Protein AF-A0A536L5V3-F1 (afdb_monomer_lite)

Structure (mmCIF, N/CA/C/O backbone):
data_AF-A0A536L5V3-F1
#
_entry.id   AF-A0A536L5V3-F1
#
loop_
_atom_site.group_PDB
_atom_site.id
_atom_site.type_symbol
_atom_site.label_atom_id
_atom_site.label_alt_id
_atom_site.label_comp_id
_atom_site.label_asym_id
_atom_site.label_entity_id
_atom_site.label_seq_id
_atom_site.pdbx_PDB_ins_code
_atom_site.Cartn_x
_atom_site.Cartn_y
_atom_site.Cartn_z
_atom_site.occupancy
_atom_site.B_iso_or_equiv
_atom_site.auth_seq_id
_atom_site.auth_comp_id
_atom_site.auth_asym_id
_atom_site.auth_atom_id
_atom_site.pdbx_PDB_model_num
ATOM 1 N N . MET A 1 1 ? 20.394 11.923 -59.459 1.00 55.09 1 MET A N 1
ATOM 2 C CA . MET A 1 1 ? 19.014 12.375 -59.154 1.00 55.09 1 MET A CA 1
ATOM 3 C C . MET A 1 1 ? 18.109 11.234 -58.684 1.00 55.09 1 MET A C 1
ATOM 5 O O . MET A 1 1 ? 17.605 11.327 -57.577 1.00 55.09 1 MET A O 1
ATOM 9 N N . LYS A 1 2 ? 17.969 10.120 -59.426 1.00 57.56 2 LYS A N 1
ATOM 10 C CA . LYS A 1 2 ? 17.088 8.989 -59.042 1.00 57.56 2 LYS A CA 1
ATOM 11 C C . LYS A 1 2 ? 17.339 8.407 -57.636 1.00 57.56 2 LYS A C 1
ATOM 13 O O . LYS A 1 2 ? 16.393 8.131 -56.916 1.00 57.56 2 LYS A O 1
ATOM 18 N N . ARG A 1 3 ? 18.604 8.278 -57.216 1.00 59.88 3 ARG A N 1
ATOM 19 C CA . ARG A 1 3 ? 18.970 7.722 -55.895 1.00 59.88 3 ARG A CA 1
ATOM 20 C C . ARG A 1 3 ? 18.625 8.643 -54.716 1.00 59.88 3 ARG A C 1
ATOM 22 O O . ARG A 1 3 ? 18.308 8.154 -53.642 1.00 59.88 3 ARG A O 1
ATOM 29 N N . VAL A 1 4 ? 18.647 9.958 -54.937 1.00 68.31 4 VAL A N 1
ATOM 30 C CA . VAL A 1 4 ? 18.345 10.962 -53.900 1.00 68.31 4 VAL A CA 1
ATOM 31 C C . VAL A 1 4 ? 16.843 11.006 -53.620 1.00 68.31 4 VAL A C 1
ATOM 33 O O . VAL A 1 4 ? 16.438 11.081 -52.469 1.00 68.31 4 VAL A O 1
ATOM 36 N N . VAL A 1 5 ? 16.017 10.862 -54.662 1.00 72.31 5 VAL A N 1
ATOM 37 C CA . VAL A 1 5 ? 14.552 10.807 -54.531 1.00 72.31 5 VAL A CA 1
ATOM 38 C C . VAL A 1 5 ? 14.106 9.554 -53.772 1.00 72.31 5 VAL A C 1
ATOM 40 O O . VAL A 1 5 ? 13.248 9.640 -52.902 1.00 72.31 5 VAL A O 1
ATOM 43 N N . VAL A 1 6 ? 14.731 8.404 -54.042 1.00 74.69 6 VAL A N 1
ATOM 44 C CA . VAL A 1 6 ? 14.435 7.150 -53.327 1.00 74.69 6 VAL A CA 1
ATOM 45 C C . VAL A 1 6 ? 14.851 7.236 -51.856 1.00 74.69 6 VAL A C 1
ATOM 47 O O . VAL A 1 6 ? 14.083 6.837 -50.986 1.00 74.69 6 VAL A O 1
ATOM 50 N N . ALA A 1 7 ? 16.023 7.808 -51.563 1.00 73.12 7 ALA A N 1
ATOM 51 C CA . ALA A 1 7 ? 16.478 8.008 -50.187 1.00 73.12 7 ALA A CA 1
ATOM 52 C C . ALA A 1 7 ? 15.569 8.975 -49.408 1.00 73.12 7 ALA A C 1
ATOM 54 O O . ALA A 1 7 ? 15.240 8.710 -48.255 1.00 73.12 7 ALA A O 1
ATOM 55 N N . ALA A 1 8 ? 15.110 10.054 -50.048 1.00 73.12 8 ALA A N 1
ATOM 56 C CA . ALA A 1 8 ? 14.180 11.003 -49.441 1.00 73.12 8 ALA A CA 1
ATOM 57 C C . ALA A 1 8 ? 12.802 10.375 -49.174 1.00 73.12 8 ALA A C 1
ATOM 59 O O . ALA A 1 8 ? 12.232 10.594 -48.109 1.00 73.12 8 ALA A O 1
ATOM 60 N N . ALA A 1 9 ? 12.290 9.552 -50.094 1.00 77.19 9 ALA A N 1
ATOM 61 C CA . ALA A 1 9 ? 11.024 8.843 -49.914 1.00 77.19 9 ALA A CA 1
ATOM 62 C C . ALA A 1 9 ? 11.096 7.789 -48.794 1.00 77.19 9 ALA A C 1
ATOM 64 O O . ALA A 1 9 ? 10.161 7.667 -48.009 1.00 77.19 9 ALA A O 1
ATOM 65 N N . LEU A 1 10 ? 12.219 7.073 -48.676 1.00 75.75 10 LEU A N 1
ATOM 66 C CA . LEU A 1 10 ? 12.467 6.134 -47.578 1.00 75.75 10 LEU A CA 1
ATOM 67 C C . LEU A 1 10 ? 12.593 6.848 -46.231 1.00 75.75 10 LEU A C 1
ATOM 69 O O . LEU A 1 10 ? 11.977 6.417 -45.264 1.00 75.75 10 LEU A O 1
ATOM 73 N N . ALA A 1 11 ? 13.335 7.956 -46.164 1.00 75.12 11 ALA A N 1
ATOM 74 C CA . ALA A 1 11 ? 13.465 8.742 -44.939 1.00 75.12 11 ALA A CA 1
ATOM 75 C C . ALA A 1 11 ? 12.121 9.349 -44.506 1.00 75.12 11 ALA A C 1
ATOM 77 O O . ALA A 1 11 ? 11.775 9.289 -43.329 1.00 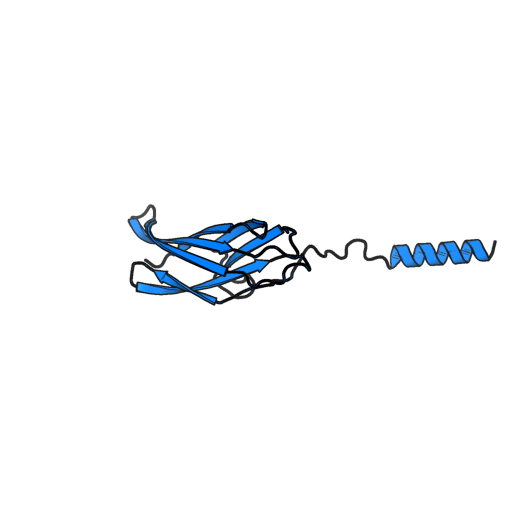75.12 11 ALA A O 1
ATOM 78 N N . ALA A 1 12 ? 11.331 9.864 -45.452 1.00 71.69 12 ALA A N 1
ATOM 79 C CA . ALA A 1 12 ? 9.985 10.362 -45.182 1.00 71.69 12 ALA A CA 1
ATOM 80 C C . ALA A 1 12 ? 9.037 9.237 -44.738 1.00 71.69 12 ALA A C 1
ATOM 82 O O . ALA A 1 12 ? 8.279 9.423 -43.793 1.00 71.69 12 ALA A O 1
ATOM 83 N N . GLY A 1 13 ? 9.115 8.059 -45.364 1.00 71.56 13 GLY A N 1
ATOM 84 C CA . GLY A 1 13 ? 8.345 6.881 -44.963 1.00 71.56 13 GLY A CA 1
ATOM 85 C C . GLY A 1 13 ? 8.708 6.392 -43.561 1.00 71.56 13 GLY A C 1
ATOM 86 O O . GLY A 1 13 ? 7.819 6.082 -42.778 1.00 71.56 13 GLY A O 1
ATOM 87 N N . ILE A 1 14 ? 9.996 6.394 -43.208 1.00 70.38 14 ILE A N 1
ATOM 88 C CA . ILE A 1 14 ? 10.458 6.057 -41.857 1.00 70.38 14 ILE A CA 1
ATOM 89 C C . ILE A 1 14 ? 9.954 7.093 -40.857 1.00 70.38 14 ILE A C 1
ATOM 91 O O . ILE A 1 14 ? 9.432 6.697 -39.826 1.00 70.38 14 ILE A O 1
ATOM 95 N N . LEU A 1 15 ? 10.037 8.391 -41.153 1.00 64.62 15 LEU A N 1
ATOM 96 C CA . LEU A 1 15 ? 9.559 9.452 -40.257 1.00 64.62 15 LEU A CA 1
ATOM 97 C C . LEU A 1 15 ? 8.031 9.442 -40.075 1.00 64.62 15 LEU A C 1
ATOM 99 O O . LEU A 1 15 ? 7.560 9.700 -38.975 1.00 64.62 15 LEU A O 1
ATOM 103 N N . LEU A 1 16 ? 7.264 9.108 -41.119 1.00 63.44 16 LEU A N 1
ATOM 104 C CA . LEU A 1 16 ? 5.798 8.993 -41.068 1.00 63.44 16 LEU A CA 1
ATOM 105 C C . LEU A 1 16 ? 5.320 7.702 -40.384 1.00 63.44 16 LEU A C 1
ATOM 107 O O . LEU A 1 16 ? 4.268 7.704 -39.753 1.00 63.44 16 LEU A O 1
ATOM 111 N N . CYS A 1 17 ? 6.084 6.611 -40.496 1.00 59.75 17 CYS A N 1
ATOM 112 C CA . CYS A 1 17 ? 5.815 5.346 -39.804 1.00 59.75 17 CYS A CA 1
ATOM 113 C C . CYS A 1 17 ? 6.516 5.243 -38.442 1.00 59.75 17 CYS A C 1
ATOM 115 O O . CYS A 1 17 ? 6.350 4.239 -37.752 1.00 59.75 17 CYS A O 1
ATOM 117 N N . SER A 1 18 ? 7.309 6.245 -38.052 1.00 50.75 18 SER A N 1
ATOM 118 C CA . SER A 1 18 ? 7.898 6.322 -36.720 1.00 50.75 18 SER A CA 1
ATOM 119 C C . SER A 1 18 ? 6.767 6.633 -35.749 1.00 50.75 18 SER A C 1
ATOM 121 O O . SER A 1 18 ? 6.192 7.718 -35.845 1.00 50.75 18 SER A O 1
ATOM 123 N N . PRO A 1 19 ? 6.428 5.748 -34.801 1.00 53.34 19 PRO A N 1
ATOM 124 C CA . PRO A 1 19 ? 5.547 6.137 -33.717 1.00 53.34 19 PRO A CA 1
ATOM 125 C C . PRO A 1 19 ? 6.284 7.210 -32.904 1.00 53.34 19 PRO A C 1
ATOM 127 O O . PRO A 1 19 ? 7.117 6.895 -32.059 1.00 53.34 19 PRO A O 1
ATOM 130 N N . THR A 1 20 ? 6.007 8.493 -33.157 1.00 52.81 20 THR A N 1
ATOM 131 C CA . THR A 1 20 ? 6.602 9.636 -32.432 1.00 52.81 20 THR A CA 1
ATOM 132 C C . THR A 1 20 ? 6.177 9.712 -30.966 1.00 52.81 20 THR A C 1
ATOM 134 O O . THR A 1 20 ? 6.549 10.632 -30.247 1.00 52.81 20 THR A O 1
ATOM 137 N N . SER A 1 21 ? 5.437 8.719 -30.496 1.00 51.22 21 SER A N 1
ATOM 138 C CA . SER A 1 21 ? 5.201 8.444 -29.093 1.00 51.22 21 SER A CA 1
ATOM 139 C C . SER A 1 21 ? 4.627 7.036 -28.984 1.00 51.22 21 SER A C 1
ATOM 141 O O . SER A 1 21 ? 3.442 6.839 -28.725 1.00 51.22 21 SER A O 1
ATOM 143 N N . ALA A 1 22 ? 5.476 6.017 -29.144 1.00 46.12 22 ALA A N 1
ATOM 144 C CA . ALA A 1 22 ? 5.249 4.816 -28.352 1.00 46.12 22 ALA A CA 1
ATOM 145 C C . ALA A 1 22 ? 5.363 5.272 -26.894 1.00 46.12 22 ALA A C 1
ATOM 147 O O . ALA A 1 22 ? 6.459 5.416 -26.354 1.00 46.12 22 ALA A O 1
ATOM 148 N N . GLY A 1 23 ? 4.228 5.641 -26.305 1.00 41.75 23 GLY A N 1
ATOM 149 C CA . GLY A 1 23 ? 4.127 6.001 -24.909 1.00 41.75 23 GLY A CA 1
ATOM 150 C C . GLY A 1 23 ? 4.360 4.757 -24.069 1.00 41.75 23 GLY A C 1
ATOM 151 O O . GLY A 1 23 ? 3.428 4.241 -23.476 1.00 41.75 23 GLY A O 1
ATOM 152 N N . ALA A 1 24 ? 5.603 4.284 -24.004 1.00 42.72 24 ALA A N 1
ATOM 153 C CA . ALA A 1 24 ? 6.059 3.259 -23.071 1.00 42.72 24 ALA A CA 1
ATOM 154 C C . ALA A 1 24 ? 6.138 3.815 -21.633 1.00 42.72 24 ALA A C 1
ATOM 156 O O . ALA A 1 24 ? 7.042 3.483 -20.873 1.00 42.72 24 ALA A O 1
ATOM 157 N N . TRP A 1 25 ? 5.228 4.725 -21.280 1.00 40.47 25 TRP A N 1
ATOM 158 C CA . TRP A 1 25 ? 5.086 5.309 -19.947 1.00 40.47 25 TRP A CA 1
ATOM 159 C C . TRP A 1 25 ? 3.781 4.874 -19.253 1.00 40.47 25 TRP A C 1
ATOM 161 O O . TRP A 1 25 ? 3.498 5.305 -18.145 1.00 40.47 25 TRP A O 1
ATOM 171 N N . ALA A 1 26 ? 3.043 3.958 -19.880 1.00 41.19 26 ALA A N 1
ATOM 172 C CA . ALA A 1 26 ? 1.951 3.148 -19.346 1.00 41.19 26 ALA A CA 1
ATOM 173 C C . ALA A 1 26 ? 2.207 1.732 -19.916 1.00 41.19 26 ALA A C 1
ATOM 175 O O . ALA A 1 26 ? 2.588 1.623 -21.077 1.00 41.19 26 ALA A O 1
ATOM 176 N N . THR A 1 27 ? 2.119 0.584 -19.251 1.00 51.41 27 THR A N 1
ATOM 177 C CA . THR A 1 27 ? 1.311 0.152 -18.108 1.00 51.41 27 THR A CA 1
ATOM 178 C C . THR A 1 27 ? 1.651 -1.337 -17.958 1.00 51.41 27 THR A C 1
ATOM 180 O O . THR A 1 27 ? 1.005 -2.174 -18.584 1.00 51.41 27 THR A O 1
ATOM 183 N N . TYR A 1 28 ? 2.703 -1.693 -17.224 1.00 60.47 28 TYR A N 1
ATOM 184 C CA . TYR A 1 28 ? 2.820 -3.058 -16.715 1.00 60.47 28 TYR A CA 1
ATOM 185 C C . TYR A 1 28 ? 2.621 -2.958 -15.214 1.00 60.47 28 TYR A C 1
ATOM 187 O O . TYR A 1 28 ? 3.402 -2.328 -14.500 1.00 60.47 28 TYR A O 1
ATOM 195 N N . CYS A 1 29 ? 1.475 -3.469 -14.773 1.00 62.69 29 CYS A N 1
ATOM 196 C CA . CYS A 1 29 ? 1.319 -3.842 -13.387 1.00 62.69 29 CYS A CA 1
ATOM 197 C C . CYS A 1 29 ? 2.111 -5.136 -13.250 1.00 62.69 29 CYS A C 1
ATOM 199 O O . CYS A 1 29 ? 1.672 -6.184 -13.729 1.00 62.69 29 CYS A O 1
ATOM 201 N N . ASP A 1 30 ? 3.322 -5.030 -12.718 1.00 69.25 30 ASP A N 1
ATOM 202 C CA . ASP A 1 30 ? 4.203 -6.187 -12.563 1.00 69.25 30 ASP A CA 1
ATOM 203 C C . ASP A 1 30 ? 3.724 -7.082 -11.413 1.00 69.25 30 ASP A C 1
ATOM 205 O O . ASP A 1 30 ? 4.060 -8.265 -11.347 1.00 69.25 30 ASP A O 1
ATOM 209 N N . TRP A 1 31 ? 2.930 -6.515 -10.501 1.00 80.69 31 TRP A N 1
ATOM 210 C CA . TRP A 1 31 ? 2.513 -7.151 -9.265 1.00 80.69 31 TRP A CA 1
ATOM 211 C C . TRP A 1 31 ? 1.202 -6.546 -8.770 1.00 80.69 31 TRP A C 1
ATOM 213 O O . TRP A 1 31 ? 1.107 -5.324 -8.689 1.00 80.69 31 TRP A O 1
ATOM 223 N N . ASP A 1 32 ? 0.218 -7.395 -8.464 1.00 87.88 32 ASP A N 1
ATOM 224 C CA . ASP A 1 32 ? -1.092 -6.976 -7.945 1.00 87.88 32 ASP A CA 1
ATOM 225 C C . ASP A 1 32 ? -1.751 -8.022 -7.020 1.00 87.88 32 ASP A C 1
ATOM 227 O O . ASP A 1 32 ? -2.829 -8.549 -7.329 1.00 87.88 32 ASP A O 1
ATOM 231 N N . PRO A 1 33 ? -1.099 -8.455 -5.926 1.00 90.75 33 PRO A N 1
ATOM 232 C CA . PRO A 1 33 ? -1.697 -9.415 -5.014 1.00 90.75 33 PRO A CA 1
ATOM 233 C C . PRO A 1 33 ? -2.877 -8.824 -4.240 1.00 90.75 33 PRO A C 1
ATOM 235 O O . PRO A 1 33 ? -2.934 -7.643 -3.893 1.00 90.75 33 PRO A O 1
ATOM 238 N N . LEU A 1 34 ? -3.793 -9.722 -3.880 1.00 93.88 34 LEU A N 1
ATOM 239 C CA . LEU A 1 34 ? -4.803 -9.467 -2.866 1.00 93.88 34 LEU A CA 1
ATOM 240 C C . LEU A 1 34 ? -4.153 -9.497 -1.477 1.00 93.88 34 LEU A C 1
ATOM 242 O O . LEU A 1 34 ? -3.653 -10.536 -1.043 1.00 93.88 34 LEU A O 1
ATOM 246 N N . VAL A 1 35 ? -4.251 -8.392 -0.749 1.00 95.38 35 VAL A N 1
ATOM 247 C CA . VAL A 1 35 ? -3.812 -8.249 0.638 1.00 95.38 35 VAL A CA 1
ATOM 248 C C . VAL A 1 35 ? -5.036 -8.201 1.549 1.00 95.38 35 VAL A C 1
ATOM 250 O O . VAL A 1 35 ? -5.969 -7.426 1.343 1.00 95.38 35 VAL A O 1
ATOM 253 N N . LEU A 1 36 ? -5.041 -9.038 2.586 1.00 96.94 36 LEU A N 1
ATOM 254 C CA . LEU A 1 36 ? -6.111 -9.075 3.582 1.00 96.94 36 LEU A CA 1
ATOM 255 C C . LEU A 1 36 ? -5.695 -8.273 4.816 1.00 96.94 36 LEU A C 1
ATOM 257 O O . LEU A 1 36 ? -4.872 -8.723 5.620 1.00 96.94 36 LEU A O 1
ATOM 261 N N . ILE A 1 37 ? -6.275 -7.085 4.975 1.00 97.25 37 ILE A N 1
ATOM 262 C CA . ILE A 1 37 ? -6.041 -6.237 6.144 1.00 97.25 37 ILE A CA 1
ATOM 263 C C . ILE A 1 37 ? -6.956 -6.690 7.272 1.00 97.25 37 ILE A C 1
ATOM 265 O O . ILE A 1 37 ? -8.178 -6.656 7.139 1.00 97.25 37 ILE A O 1
ATOM 269 N N . VAL A 1 38 ? -6.364 -7.079 8.398 1.00 97.75 38 VAL A N 1
ATOM 270 C CA . VAL A 1 38 ? -7.096 -7.334 9.639 1.00 97.75 38 VAL A CA 1
ATOM 271 C C . VAL A 1 38 ? -7.145 -6.039 10.441 1.00 97.75 38 VAL A C 1
ATOM 273 O O . VAL A 1 38 ? -6.112 -5.516 10.863 1.00 97.75 38 VAL A O 1
ATOM 276 N N . THR A 1 39 ? -8.345 -5.501 10.635 1.00 97.12 39 THR A N 1
ATOM 277 C CA . THR A 1 39 ? -8.550 -4.282 11.419 1.00 97.12 39 THR A CA 1
ATOM 278 C C . THR A 1 39 ? -8.417 -4.562 12.921 1.00 97.12 39 THR A C 1
ATOM 280 O O . THR A 1 39 ? -8.599 -5.700 13.363 1.00 97.12 39 THR A O 1
ATOM 283 N N . PRO A 1 40 ? -8.168 -3.538 13.757 1.00 96.31 40 PRO A N 1
ATOM 284 C CA . PRO A 1 40 ? -8.186 -3.683 15.214 1.00 96.31 40 PRO A CA 1
ATOM 285 C C . PRO A 1 40 ? -9.525 -4.187 15.774 1.00 96.31 40 PRO A C 1
ATOM 287 O O . PRO A 1 40 ? -9.551 -4.795 16.842 1.00 96.31 40 PRO A O 1
ATOM 290 N N . GLY A 1 41 ? -10.639 -3.940 15.077 1.00 93.31 41 GLY A N 1
ATOM 291 C CA . GLY A 1 41 ? -11.954 -4.499 15.389 1.00 93.31 41 GLY A CA 1
ATOM 292 C C . GLY A 1 41 ? -12.144 -5.965 14.987 1.00 93.31 41 GLY A C 1
ATOM 293 O O . GLY A 1 41 ? -13.182 -6.536 15.307 1.00 93.31 41 GLY A O 1
ATOM 294 N N . GLY A 1 42 ? -11.169 -6.586 14.314 1.00 95.44 42 GLY A N 1
ATOM 295 C CA . GLY A 1 42 ? -11.225 -7.979 13.864 1.00 95.44 42 GLY A CA 1
ATOM 296 C C . GLY A 1 42 ? -11.924 -8.184 12.516 1.00 95.44 42 GLY A C 1
ATOM 297 O O . GLY A 1 42 ? -12.198 -9.324 12.144 1.00 95.44 42 GLY A O 1
ATOM 298 N N . HIS A 1 43 ? -12.212 -7.113 11.773 1.00 96.31 43 HIS A N 1
ATOM 299 C CA . HIS A 1 43 ? -12.749 -7.216 10.419 1.00 96.31 43 HIS A CA 1
ATOM 300 C C . HIS A 1 43 ? -11.629 -7.507 9.420 1.00 96.31 43 HIS A C 1
ATOM 302 O O . HIS A 1 43 ? -10.503 -7.040 9.579 1.00 96.31 43 HIS A O 1
ATOM 308 N N . VAL A 1 44 ? -11.951 -8.251 8.362 1.00 96.81 44 VAL A N 1
ATOM 309 C CA . VAL A 1 44 ? -11.035 -8.494 7.244 1.00 96.81 44 VAL A CA 1
ATOM 310 C C . VAL A 1 44 ? -11.462 -7.622 6.071 1.00 96.81 44 VAL A C 1
ATOM 312 O O . VAL A 1 44 ? -12.581 -7.760 5.577 1.00 96.81 44 VAL A O 1
ATOM 315 N N . VAL A 1 45 ? -10.575 -6.732 5.631 1.00 96.94 45 VAL A N 1
ATOM 316 C CA . VAL A 1 45 ? -10.794 -5.846 4.485 1.00 96.94 45 VAL A CA 1
ATOM 317 C C . VAL A 1 45 ? -9.827 -6.236 3.363 1.00 96.94 45 VAL A C 1
ATOM 319 O O . VAL A 1 45 ? -8.615 -6.108 3.546 1.00 96.94 45 VAL A O 1
ATOM 322 N N . PRO A 1 46 ? -10.327 -6.732 2.217 1.00 96.56 46 PRO A N 1
ATOM 323 C CA . PRO A 1 46 ? -9.490 -7.015 1.059 1.00 96.56 46 PRO A CA 1
ATOM 324 C C . PRO A 1 46 ? -9.071 -5.719 0.360 1.00 96.56 46 PRO A C 1
ATOM 326 O O . PRO A 1 46 ? -9.910 -4.861 0.083 1.00 96.56 46 PRO A O 1
ATOM 329 N N . VAL A 1 47 ? -7.787 -5.607 0.034 1.00 96.38 47 VAL A N 1
ATOM 330 C CA . VAL A 1 47 ? -7.232 -4.553 -0.823 1.00 96.38 47 VAL A CA 1
ATOM 331 C C . VAL A 1 47 ? -6.267 -5.165 -1.832 1.00 96.38 47 VAL A C 1
ATOM 333 O O . VAL A 1 47 ? -5.764 -6.263 -1.620 1.00 96.38 47 VAL A O 1
ATOM 336 N N . TYR A 1 48 ? -6.001 -4.458 -2.917 1.00 95.44 48 TYR A N 1
ATOM 337 C CA . TYR A 1 48 ? -4.995 -4.818 -3.906 1.00 95.44 48 TYR A CA 1
ATOM 338 C C . TYR A 1 48 ? -3.803 -3.885 -3.769 1.00 95.44 48 TYR A C 1
ATOM 340 O O . TYR A 1 48 ? -3.986 -2.669 -3.686 1.00 95.44 48 TYR A O 1
ATOM 348 N N . ASP A 1 49 ? -2.614 -4.470 -3.708 1.00 93.38 49 ASP A N 1
ATOM 349 C CA . ASP A 1 49 ? -1.342 -3.758 -3.739 1.00 93.38 49 ASP A CA 1
ATOM 350 C C . ASP A 1 49 ? -0.763 -3.858 -5.149 1.00 93.38 49 ASP A C 1
ATOM 352 O O . ASP A 1 49 ? -0.292 -4.916 -5.546 1.00 93.38 49 ASP A O 1
ATOM 356 N N . SER A 1 50 ? -0.800 -2.761 -5.896 1.00 92.19 50 SER A N 1
ATOM 357 C CA . SER A 1 50 ? -0.319 -2.701 -7.267 1.00 92.19 50 SER A CA 1
ATOM 358 C C . SER A 1 50 ? 1.042 -2.008 -7.347 1.00 92.19 50 SER A C 1
ATOM 360 O O . SER A 1 50 ? 1.148 -0.819 -7.037 1.00 92.19 50 SER A O 1
ATOM 362 N N . VAL A 1 51 ? 2.054 -2.691 -7.887 1.00 92.56 51 VAL A N 1
ATOM 363 C CA . VAL A 1 51 ? 3.357 -2.093 -8.234 1.00 92.56 51 VAL A CA 1
ATOM 364 C C . VAL A 1 51 ? 3.468 -1.940 -9.745 1.00 92.56 51 VAL A C 1
ATOM 366 O O . VAL A 1 51 ? 3.386 -2.906 -10.509 1.00 92.56 51 VAL A O 1
ATOM 369 N N . TRP A 1 52 ? 3.697 -0.706 -10.181 1.00 91.75 52 TRP A N 1
ATOM 370 C CA . TRP A 1 52 ? 3.826 -0.340 -11.584 1.00 91.75 52 TRP A CA 1
ATOM 371 C C . TRP A 1 52 ? 5.252 0.108 -11.884 1.00 91.75 52 TRP A C 1
ATOM 373 O O . TRP A 1 52 ? 5.791 1.022 -11.254 1.00 91.75 52 TRP A O 1
ATOM 383 N N . THR A 1 53 ? 5.875 -0.493 -12.893 1.00 88.81 53 THR A N 1
ATOM 384 C CA . THR A 1 53 ? 7.163 -0.022 -13.403 1.00 88.81 53 THR A CA 1
ATOM 385 C C . THR A 1 53 ? 7.309 -0.320 -14.890 1.00 88.81 53 THR A C 1
ATOM 387 O O . THR A 1 53 ? 6.699 -1.229 -15.438 1.00 88.81 53 THR A O 1
ATOM 390 N N . ALA A 1 54 ? 8.117 0.491 -15.569 1.00 85.38 54 ALA A N 1
ATOM 391 C CA . ALA A 1 54 ? 8.515 0.255 -16.956 1.00 85.38 54 ALA A CA 1
ATOM 392 C C . ALA A 1 54 ? 9.901 -0.409 -17.048 1.00 85.38 54 ALA A C 1
ATOM 394 O O . ALA A 1 54 ? 10.462 -0.528 -18.138 1.00 85.38 54 ALA A O 1
ATOM 395 N N . SER A 1 55 ? 10.511 -0.769 -15.910 1.00 85.25 55 SER A N 1
ATOM 396 C CA . SER A 1 55 ? 11.871 -1.294 -15.894 1.00 85.25 55 SER A CA 1
ATOM 397 C C . SER A 1 55 ? 11.908 -2.780 -16.252 1.00 85.25 55 SER A C 1
ATOM 399 O O . SER A 1 55 ? 11.390 -3.593 -15.492 1.00 85.25 55 SER A O 1
ATOM 401 N N . PRO A 1 56 ? 12.640 -3.186 -17.305 1.00 81.94 56 PRO A N 1
ATO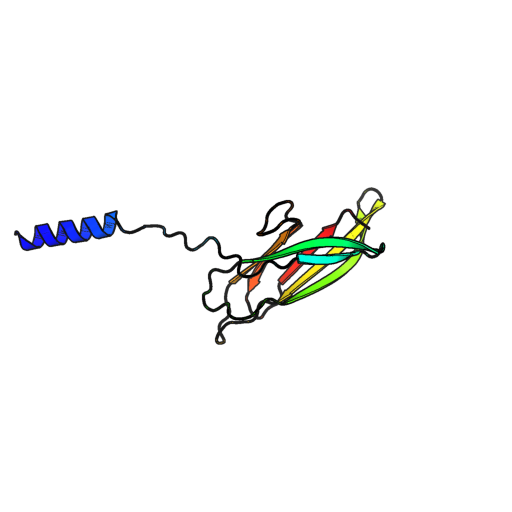M 402 C CA . PRO A 1 56 ? 12.843 -4.605 -17.608 1.00 81.94 56 PRO A CA 1
ATOM 403 C C . PRO A 1 56 ? 13.749 -5.309 -16.580 1.00 81.94 56 PRO A C 1
ATOM 405 O O . PRO A 1 56 ? 14.036 -6.495 -16.712 1.00 81.94 56 PRO A O 1
ATOM 408 N N . LEU A 1 57 ? 14.256 -4.574 -15.584 1.00 82.25 57 LEU A N 1
ATOM 409 C CA . LEU A 1 57 ? 15.087 -5.094 -14.500 1.00 82.25 57 LEU A CA 1
ATOM 410 C C . LEU A 1 57 ? 14.261 -5.500 -13.266 1.00 82.25 57 LEU A C 1
ATOM 412 O O . LEU A 1 57 ? 14.840 -5.939 -12.271 1.00 82.25 57 LEU A O 1
ATOM 416 N N . SER A 1 58 ? 12.936 -5.355 -13.336 1.00 81.94 58 SER A N 1
ATOM 417 C CA . SER A 1 58 ? 11.958 -5.826 -12.353 1.00 81.94 58 SER A CA 1
ATOM 418 C C . SER A 1 58 ? 11.855 -7.357 -12.399 1.00 81.94 58 SER A C 1
ATOM 420 O O . SER A 1 58 ? 10.993 -7.935 -13.048 1.00 81.94 58 SER A O 1
ATOM 422 N N . LEU A 1 59 ? 12.839 -8.036 -11.798 1.00 79.00 59 LEU A N 1
ATOM 423 C CA . LEU A 1 59 ? 12.949 -9.506 -11.792 1.00 79.00 59 LEU A CA 1
ATOM 424 C C . LEU A 1 59 ? 12.561 -10.129 -10.443 1.00 79.00 59 LEU A C 1
ATOM 426 O O . LEU A 1 59 ? 12.398 -11.344 -10.344 1.00 79.00 59 LEU A O 1
ATOM 430 N N . GLY A 1 60 ? 12.493 -9.311 -9.393 1.00 81.25 60 GLY A N 1
ATOM 431 C CA . GLY A 1 60 ? 12.119 -9.731 -8.048 1.00 81.25 60 GLY A CA 1
ATOM 432 C C . GLY A 1 60 ? 10.635 -9.503 -7.790 1.00 81.25 60 GLY A C 1
ATOM 433 O O . GLY A 1 60 ? 10.044 -8.592 -8.359 1.00 81.25 60 GLY A O 1
ATOM 434 N N . LEU A 1 61 ? 10.055 -10.303 -6.898 1.00 87.06 61 LEU A N 1
ATOM 435 C CA . LEU A 1 61 ? 8.688 -10.086 -6.430 1.00 87.06 61 LEU A CA 1
ATOM 436 C C . LEU A 1 61 ? 8.686 -8.985 -5.359 1.00 87.06 61 LEU A C 1
ATOM 438 O O . LEU A 1 61 ? 9.487 -9.080 -4.418 1.00 87.06 61 LEU A O 1
ATOM 442 N N . PRO A 1 62 ? 7.835 -7.952 -5.480 1.00 91.06 62 PRO A N 1
ATOM 443 C CA . PRO A 1 62 ? 7.591 -7.024 -4.388 1.00 91.06 62 PRO A CA 1
ATOM 444 C C . PRO A 1 62 ? 7.107 -7.754 -3.132 1.00 91.06 62 PRO A C 1
ATOM 446 O O . PRO A 1 62 ? 6.459 -8.797 -3.209 1.00 91.06 62 PRO A O 1
ATOM 449 N N . LEU A 1 63 ? 7.471 -7.211 -1.974 1.00 92.50 63 LEU A N 1
ATOM 450 C CA . LEU A 1 63 ? 7.102 -7.739 -0.665 1.00 92.50 63 LEU A CA 1
ATOM 451 C C . LEU A 1 63 ? 6.328 -6.689 0.116 1.00 92.50 63 LEU A C 1
ATOM 453 O O . LEU A 1 63 ? 6.855 -5.607 0.398 1.00 92.50 63 LEU A O 1
ATOM 457 N N . GLU A 1 64 ? 5.118 -7.042 0.521 1.00 93.44 64 GLU A N 1
ATOM 458 C CA . GLU A 1 64 ? 4.239 -6.196 1.306 1.00 93.44 64 GLU A CA 1
ATOM 459 C C . GLU A 1 64 ? 4.271 -6.525 2.804 1.00 93.44 64 GLU A C 1
ATOM 461 O O . GLU A 1 64 ? 4.485 -7.650 3.257 1.00 93.44 64 GLU A O 1
ATOM 466 N N . SER A 1 65 ? 4.037 -5.499 3.611 1.00 96.12 65 SER A N 1
ATOM 467 C CA . SER A 1 65 ? 3.754 -5.607 5.039 1.00 96.12 65 SER A CA 1
ATOM 468 C C . SER A 1 65 ? 2.878 -4.434 5.443 1.00 96.12 65 SER A C 1
ATOM 470 O O . SER A 1 65 ? 2.908 -3.391 4.794 1.00 96.12 65 SER A O 1
ATOM 472 N N . TYR A 1 66 ? 2.101 -4.561 6.512 1.00 97.88 66 TYR A N 1
ATOM 473 C CA . TYR A 1 66 ? 1.296 -3.443 6.986 1.00 97.88 66 TYR A CA 1
ATOM 474 C C . TYR A 1 66 ? 1.204 -3.398 8.504 1.00 97.88 66 TYR A C 1
ATOM 476 O O . TYR A 1 66 ? 1.392 -4.396 9.202 1.00 97.88 66 TYR A O 1
ATOM 484 N N . THR A 1 67 ? 0.866 -2.215 9.005 1.00 98.25 67 THR A N 1
ATOM 485 C CA . THR A 1 67 ? 0.352 -2.034 10.362 1.00 98.25 67 THR A CA 1
ATOM 486 C C . THR A 1 67 ? -1.034 -1.416 10.286 1.00 98.25 67 THR A C 1
ATOM 488 O O . THR A 1 67 ? -1.273 -0.534 9.465 1.00 98.25 67 THR A O 1
ATOM 491 N N . ALA A 1 68 ? -1.948 -1.899 11.125 1.00 98.00 68 ALA A N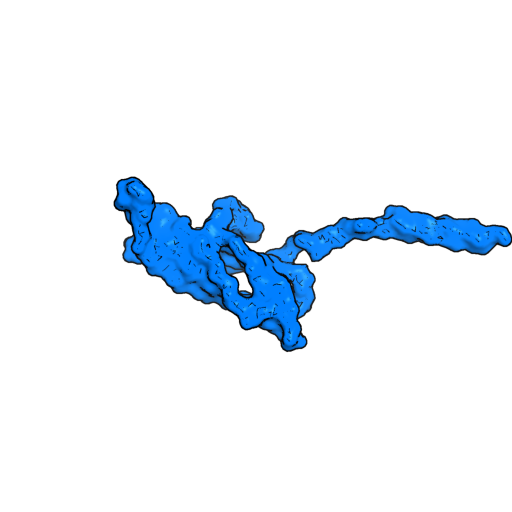 1
ATOM 492 C CA . ALA A 1 68 ? -3.308 -1.392 11.233 1.00 98.00 68 ALA A CA 1
ATOM 493 C C . ALA A 1 68 ? -3.544 -0.921 12.670 1.00 98.00 68 ALA A C 1
ATOM 495 O O . ALA A 1 68 ? -3.310 -1.661 13.626 1.00 98.00 68 ALA A O 1
ATOM 496 N N . THR A 1 69 ? -3.988 0.321 12.833 1.00 97.88 69 THR A N 1
ATOM 497 C CA . THR A 1 69 ? -4.259 0.923 14.143 1.00 97.88 69 THR A CA 1
ATOM 498 C C . THR A 1 69 ? -5.616 1.603 14.141 1.00 97.88 69 THR A C 1
ATOM 500 O O . THR A 1 69 ? -6.101 2.052 13.104 1.00 97.88 69 THR A O 1
ATOM 503 N N . ARG A 1 70 ? -6.262 1.660 15.308 1.00 97.56 70 ARG A N 1
ATOM 504 C CA . ARG A 1 70 ? -7.564 2.314 15.425 1.00 97.56 70 ARG A CA 1
ATOM 505 C C . ARG A 1 70 ? -7.353 3.817 15.498 1.00 97.56 70 ARG A C 1
ATOM 507 O O . ARG A 1 70 ? -6.561 4.292 16.309 1.00 97.56 70 ARG A O 1
ATOM 514 N N . VAL A 1 71 ? -8.114 4.546 14.698 1.00 97.69 71 VAL A N 1
ATOM 515 C CA . VAL A 1 71 ? -8.217 6.006 14.734 1.00 97.69 71 VAL A CA 1
ATOM 516 C C . VAL A 1 71 ? -9.689 6.408 14.776 1.00 97.69 71 VAL A C 1
ATOM 518 O O . VAL A 1 71 ? -10.570 5.551 14.734 1.00 97.69 71 VAL A O 1
ATOM 521 N N . TYR A 1 72 ? -9.962 7.703 14.896 1.00 96.25 72 TYR A N 1
ATOM 522 C CA . TYR A 1 72 ? -11.319 8.241 14.883 1.00 96.25 72 TYR A CA 1
ATOM 523 C C . TYR A 1 72 ? -11.403 9.363 13.858 1.00 96.25 72 TYR A C 1
ATOM 525 O O . TYR A 1 72 ? -10.466 10.153 13.722 1.00 96.25 72 TYR A O 1
ATOM 533 N N . ASP A 1 73 ? -12.514 9.416 13.131 1.00 94.00 73 ASP A N 1
ATOM 534 C CA . ASP A 1 73 ? -12.807 10.533 12.239 1.00 94.00 73 ASP A CA 1
ATOM 535 C C . ASP A 1 73 ? -13.147 11.812 13.045 1.00 94.00 73 ASP A C 1
ATOM 537 O O . ASP A 1 73 ? -13.306 11.758 14.270 1.00 94.00 73 ASP A O 1
ATOM 541 N N . PRO A 1 74 ? -13.281 12.986 12.397 1.00 95.25 74 PRO A N 1
ATOM 542 C CA . PRO A 1 74 ? -13.641 14.224 13.094 1.00 95.25 74 PRO A CA 1
ATOM 543 C C . PRO A 1 74 ? -15.005 14.194 13.805 1.00 95.25 74 PRO A C 1
ATOM 545 O O . PRO A 1 74 ? -15.252 15.033 14.668 1.00 95.25 74 PRO A O 1
ATOM 548 N N . ALA A 1 75 ? -15.891 13.259 13.446 1.00 95.62 75 ALA A N 1
ATOM 549 C CA . ALA A 1 75 ? -17.193 13.056 14.077 1.00 95.62 75 ALA A CA 1
ATOM 550 C C . ALA A 1 75 ? -17.143 12.032 15.232 1.00 95.62 75 ALA A C 1
ATOM 552 O O . ALA A 1 75 ? -18.153 11.812 15.900 1.00 95.62 75 ALA A O 1
ATOM 553 N N . GLY A 1 76 ? -15.978 11.436 15.504 1.00 95.06 76 GLY A N 1
ATOM 554 C CA . GLY A 1 76 ? -15.773 10.452 16.564 1.00 95.06 76 GLY A CA 1
ATOM 555 C C . GLY A 1 76 ? -16.133 9.016 16.175 1.00 95.06 76 GLY A C 1
ATOM 556 O O . GLY A 1 76 ? -16.162 8.150 17.051 1.00 95.06 76 GLY A O 1
ATOM 557 N N . HIS A 1 77 ? -16.390 8.722 14.898 1.00 95.12 77 HIS A N 1
ATOM 558 C CA . HIS A 1 77 ? -16.604 7.346 14.453 1.00 95.12 77 HIS A CA 1
ATOM 559 C C . HIS A 1 77 ? -15.266 6.605 14.351 1.00 95.12 77 HIS A C 1
ATOM 561 O O . HIS A 1 77 ? -14.294 7.162 13.829 1.00 95.12 77 HIS A O 1
ATOM 567 N N . PRO A 1 78 ? -15.186 5.352 14.832 1.00 95.81 78 PRO A N 1
ATOM 568 C CA . PRO A 1 78 ? -13.954 4.586 14.761 1.00 95.81 78 PRO A CA 1
ATOM 569 C C . PRO A 1 78 ? -13.636 4.214 13.304 1.00 95.81 78 PRO A C 1
ATOM 571 O O . PRO A 1 78 ? -14.514 3.821 12.539 1.00 95.81 78 PRO A O 1
ATOM 574 N N . GLN A 1 79 ? -12.361 4.315 12.943 1.00 97.12 79 GLN A N 1
ATOM 575 C CA . GLN A 1 79 ? -11.789 3.953 11.646 1.00 97.12 79 GLN A CA 1
ATOM 576 C C . GLN A 1 79 ? -10.488 3.167 11.856 1.00 97.12 79 GLN A C 1
ATOM 578 O O . GLN A 1 79 ? -9.930 3.138 12.958 1.00 97.12 79 GLN A O 1
ATOM 583 N N . THR A 1 80 ? -9.966 2.569 10.788 1.00 98.19 80 THR A N 1
ATOM 584 C CA . THR A 1 80 ? -8.647 1.923 10.802 1.00 98.19 80 THR A CA 1
ATOM 585 C C . THR A 1 80 ? -7.660 2.736 9.980 1.00 98.19 80 THR A C 1
ATOM 587 O O . THR A 1 80 ? -7.856 2.905 8.782 1.00 98.19 80 THR A O 1
ATOM 590 N N . ALA A 1 81 ? -6.584 3.215 10.598 1.00 98.12 81 ALA A N 1
ATOM 591 C CA . ALA A 1 81 ? -5.430 3.749 9.887 1.00 98.12 81 ALA A CA 1
ATOM 592 C C . ALA A 1 81 ? -4.482 2.610 9.525 1.00 98.12 81 ALA A C 1
ATOM 594 O O . ALA A 1 81 ? -4.131 1.792 10.379 1.00 98.12 81 ALA A O 1
ATOM 595 N N . VAL A 1 82 ? -4.051 2.588 8.270 1.00 98.44 82 VAL A N 1
ATOM 596 C CA . VAL A 1 82 ? -3.138 1.589 7.726 1.00 98.44 82 VAL A CA 1
ATOM 597 C C . VAL A 1 82 ? -1.879 2.291 7.230 1.00 98.44 82 VAL A C 1
ATOM 599 O O . VAL A 1 82 ? -1.964 3.266 6.486 1.00 98.44 82 VAL A O 1
ATOM 602 N N . ASP A 1 83 ? -0.713 1.795 7.642 1.00 98.19 83 ASP A N 1
ATOM 603 C CA . ASP A 1 83 ? 0.577 2.093 7.006 1.00 98.19 83 ASP A CA 1
ATOM 604 C C . ASP A 1 83 ? 1.029 0.811 6.306 1.00 98.19 83 ASP A C 1
ATOM 606 O O . ASP A 1 83 ? 1.461 -0.142 6.965 1.00 98.19 83 ASP A O 1
ATOM 610 N N . MET A 1 84 ? 0.827 0.765 4.989 1.00 97.81 84 MET A N 1
ATOM 611 C CA . MET A 1 84 ? 1.279 -0.323 4.133 1.00 97.81 84 MET A CA 1
ATOM 612 C C . MET A 1 84 ? 2.662 0.011 3.590 1.00 97.81 84 MET A C 1
ATOM 614 O O . MET A 1 84 ? 2.912 1.108 3.098 1.00 97.81 84 MET A O 1
ATOM 618 N N . LYS A 1 85 ? 3.564 -0.956 3.683 1.00 97.50 85 LYS A N 1
ATOM 619 C CA . LYS A 1 85 ? 4.951 -0.852 3.270 1.00 97.50 85 LYS A CA 1
ATOM 620 C C . LYS A 1 85 ? 5.222 -1.878 2.184 1.00 97.50 85 LYS A C 1
ATOM 622 O O . LYS A 1 85 ? 5.139 -3.077 2.449 1.00 97.50 85 LYS A O 1
ATOM 627 N N . ILE A 1 86 ? 5.634 -1.393 1.022 1.00 95.50 86 ILE A N 1
ATOM 628 C CA . ILE A 1 86 ? 5.951 -2.220 -0.139 1.00 95.50 86 ILE A CA 1
ATOM 629 C C . ILE A 1 86 ? 7.437 -2.093 -0.415 1.00 95.50 86 ILE A C 1
ATOM 631 O O . ILE A 1 86 ? 7.986 -0.993 -0.486 1.00 95.50 86 ILE A O 1
ATOM 635 N N . TYR A 1 87 ? 8.124 -3.225 -0.496 1.00 95.56 87 TYR A N 1
ATOM 636 C CA . TYR A 1 87 ? 9.525 -3.293 -0.872 1.00 95.56 87 TYR A CA 1
ATOM 637 C C . TYR A 1 87 ? 9.660 -3.999 -2.213 1.00 95.56 87 TYR A C 1
ATOM 639 O O . TYR A 1 87 ? 9.503 -5.214 -2.299 1.00 95.56 87 TYR A O 1
ATOM 647 N N . THR A 1 88 ? 10.040 -3.242 -3.235 1.00 93.44 88 THR A N 1
ATOM 648 C CA . THR A 1 88 ? 10.348 -3.789 -4.557 1.00 93.44 88 THR A CA 1
ATOM 649 C C . THR A 1 88 ? 11.860 -4.001 -4.675 1.00 93.44 88 THR A C 1
ATOM 651 O O . THR A 1 88 ? 12.604 -3.022 -4.568 1.00 93.44 88 THR A O 1
ATOM 654 N N . PRO A 1 89 ? 12.370 -5.234 -4.865 1.00 92.50 89 PRO A N 1
ATOM 655 C CA . PRO A 1 89 ? 13.808 -5.490 -4.968 1.00 92.50 89 PRO A CA 1
ATOM 656 C C . PRO A 1 89 ? 14.476 -4.730 -6.122 1.00 92.50 89 PRO A C 1
ATOM 658 O O . PRO A 1 89 ? 13.875 -4.506 -7.173 1.00 92.50 89 PRO A O 1
ATOM 661 N N . THR A 1 90 ? 15.749 -4.358 -5.961 1.00 90.56 90 THR A N 1
ATOM 662 C CA . THR A 1 90 ? 16.534 -3.815 -7.084 1.00 90.56 90 THR A CA 1
ATOM 663 C C . THR A 1 90 ? 16.712 -4.858 -8.183 1.00 90.56 90 THR A C 1
ATOM 665 O O . THR A 1 90 ? 16.708 -6.056 -7.906 1.00 90.56 90 THR A O 1
ATOM 668 N N . GLY A 1 91 ? 16.968 -4.401 -9.409 1.00 82.31 91 GLY A N 1
ATOM 669 C CA . GLY A 1 91 ? 17.374 -5.281 -10.505 1.00 82.31 91 GLY A CA 1
ATOM 670 C C . GLY A 1 91 ? 18.814 -5.766 -10.345 1.00 82.31 91 GLY A C 1
ATOM 671 O O . GLY A 1 91 ? 19.326 -5.808 -9.229 1.00 82.31 91 GLY A O 1
ATOM 672 N N . LEU A 1 92 ? 19.495 -6.072 -11.460 1.00 81.19 92 LEU A N 1
ATOM 673 C CA . LEU A 1 92 ? 20.938 -6.383 -11.550 1.00 81.19 92 LEU A CA 1
ATOM 674 C C . LEU A 1 92 ? 21.822 -5.233 -11.001 1.00 81.19 92 LEU A C 1
ATOM 676 O O . LEU A 1 92 ? 22.521 -4.555 -11.746 1.00 81.19 92 LEU A O 1
ATOM 680 N N . LEU A 1 93 ? 21.757 -4.988 -9.690 1.00 75.56 93 LEU A N 1
ATOM 681 C CA . LEU A 1 93 ? 22.375 -3.904 -8.918 1.00 75.56 93 LEU A CA 1
ATOM 682 C C . LEU A 1 93 ? 21.916 -2.474 -9.267 1.00 75.56 93 LEU A C 1
ATOM 684 O O . LEU A 1 93 ? 22.433 -1.511 -8.702 1.00 75.56 93 LEU A O 1
ATOM 688 N N . LEU A 1 94 ? 20.928 -2.312 -10.150 1.00 85.81 94 LEU A N 1
ATOM 689 C CA . LEU A 1 94 ? 20.395 -1.008 -10.549 1.00 85.81 94 LEU A CA 1
ATOM 690 C C . LEU A 1 94 ? 19.035 -0.742 -9.908 1.00 85.81 94 LEU A C 1
ATOM 692 O O . LEU A 1 94 ? 18.149 -1.601 -9.902 1.00 85.81 94 LEU A O 1
ATOM 696 N N . ARG A 1 95 ? 18.874 0.483 -9.398 1.00 91.44 95 ARG A N 1
ATOM 697 C CA . ARG A 1 95 ? 17.579 0.983 -8.940 1.00 91.44 95 ARG A CA 1
ATOM 698 C C . ARG A 1 95 ? 16.767 1.508 -10.117 1.00 91.44 95 ARG A C 1
ATOM 700 O O . ARG A 1 95 ? 17.315 2.134 -11.021 1.00 91.44 95 ARG A O 1
ATOM 707 N N . TYR A 1 96 ? 15.461 1.313 -10.062 1.00 89.75 96 TYR A N 1
ATOM 708 C CA . TYR A 1 96 ? 14.497 1.843 -11.015 1.00 89.75 96 TYR A CA 1
ATOM 709 C C . TYR A 1 96 ? 13.306 2.460 -10.283 1.00 89.75 96 TYR A C 1
ATOM 711 O O . TYR A 1 96 ? 13.093 2.204 -9.097 1.00 89.75 96 TYR A O 1
ATOM 719 N N . LYS A 1 97 ? 12.563 3.318 -10.986 1.00 92.75 97 LYS A N 1
ATOM 720 C CA . LYS A 1 97 ? 11.360 3.945 -10.440 1.00 92.75 97 LYS A CA 1
ATOM 721 C C . LYS A 1 97 ? 10.220 2.941 -10.369 1.00 92.75 97 LYS A C 1
ATOM 723 O O . LYS A 1 97 ? 10.043 2.146 -11.294 1.00 92.75 97 LYS A O 1
ATOM 728 N N . VAL A 1 98 ? 9.453 3.040 -9.297 1.00 92.81 98 VAL A N 1
ATOM 729 C CA . VAL A 1 98 ? 8.207 2.304 -9.093 1.00 92.81 98 VAL A CA 1
ATOM 730 C C . VAL A 1 98 ? 7.104 3.297 -8.760 1.00 92.81 98 VAL A C 1
ATOM 732 O O . VAL A 1 98 ? 7.381 4.363 -8.205 1.00 92.81 98 VAL A O 1
ATOM 735 N N . HIS A 1 99 ? 5.884 2.954 -9.136 1.00 94.25 99 HIS A N 1
ATOM 736 C CA . HIS A 1 99 ? 4.675 3.631 -8.713 1.00 94.25 99 HIS A CA 1
ATOM 737 C C . HIS A 1 99 ? 3.812 2.595 -8.005 1.00 94.25 99 HIS A C 1
ATOM 739 O O . HIS A 1 99 ? 3.374 1.636 -8.637 1.00 94.25 99 HIS A O 1
ATOM 745 N N . ASP A 1 100 ? 3.606 2.778 -6.709 1.00 94.62 100 ASP A N 1
ATOM 746 C CA . ASP A 1 100 ? 2.914 1.813 -5.865 1.00 94.62 100 ASP A CA 1
ATOM 747 C C . ASP A 1 100 ? 1.536 2.366 -5.508 1.00 94.62 100 ASP A C 1
ATOM 749 O O . ASP A 1 100 ? 1.392 3.560 -5.220 1.00 94.62 100 ASP A O 1
ATOM 753 N N . MET A 1 101 ? 0.516 1.511 -5.518 1.00 95.12 101 MET A N 1
ATOM 754 C CA . MET A 1 101 ? -0.866 1.919 -5.300 1.00 95.12 101 MET A CA 1
ATOM 755 C C . MET A 1 101 ? -1.651 0.866 -4.520 1.00 95.12 101 MET A C 1
ATOM 757 O O . MET A 1 101 ? -1.633 -0.305 -4.868 1.00 95.12 101 MET A O 1
ATOM 761 N N . VAL A 1 102 ? -2.409 1.296 -3.507 1.00 96.44 102 VAL A N 1
ATOM 762 C CA . VAL A 1 102 ? -3.376 0.443 -2.802 1.00 96.44 102 VAL A CA 1
ATOM 763 C C . VAL A 1 102 ? -4.779 0.776 -3.267 1.00 96.44 102 VAL A C 1
ATOM 765 O O . VAL A 1 102 ? -5.209 1.931 -3.177 1.00 96.44 102 VAL A O 1
ATOM 768 N N . THR A 1 103 ? -5.524 -0.232 -3.707 1.00 96.06 103 THR A N 1
ATOM 769 C CA . THR A 1 103 ? -6.886 -0.054 -4.219 1.00 96.06 103 THR A CA 1
ATOM 770 C C . THR A 1 103 ? -7.864 -1.099 -3.699 1.00 96.06 103 THR A C 1
ATOM 772 O O . THR A 1 103 ? -7.481 -2.106 -3.110 1.00 96.06 103 THR A O 1
ATOM 775 N N . SER A 1 104 ? -9.161 -0.861 -3.885 1.00 94.88 104 SER A N 1
ATOM 776 C CA . SER A 1 104 ? -10.203 -1.840 -3.556 1.00 94.88 104 SER A CA 1
ATOM 777 C C . SER A 1 104 ? -10.439 -2.876 -4.664 1.00 94.88 104 SER A C 1
ATOM 779 O O . SER A 1 104 ? -11.280 -3.755 -4.489 1.00 94.88 104 SER A O 1
ATOM 781 N N . GLY A 1 105 ? -9.785 -2.749 -5.823 1.00 89.56 105 GLY A N 1
ATOM 782 C CA . GLY A 1 105 ? -10.030 -3.585 -6.995 1.00 89.56 105 GLY A CA 1
ATOM 783 C C . GLY A 1 105 ? -8.771 -3.853 -7.815 1.00 89.56 105 GLY A C 1
ATOM 784 O O . GLY A 1 105 ? -7.856 -3.046 -7.864 1.00 89.56 105 GLY A O 1
ATOM 785 N N . LEU A 1 106 ? -8.755 -4.993 -8.502 1.00 88.00 106 LEU A N 1
ATOM 786 C CA . LEU A 1 106 ? -7.615 -5.470 -9.287 1.00 88.00 106 LEU A CA 1
ATOM 787 C C . LEU A 1 106 ? -7.120 -4.424 -10.311 1.00 88.00 106 LEU A C 1
ATOM 789 O O . LEU 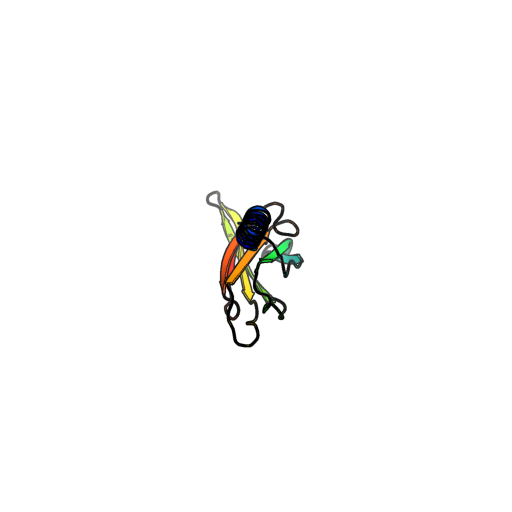A 1 106 ? -7.927 -3.723 -10.930 1.00 88.00 106 LEU A O 1
ATOM 793 N N . LEU A 1 107 ? -5.809 -4.373 -10.530 1.00 85.81 107 LEU A N 1
ATOM 794 C CA . LEU A 1 107 ? -5.075 -3.523 -11.468 1.00 85.81 107 LEU A CA 1
ATOM 795 C C . LEU A 1 107 ? -5.364 -2.036 -11.273 1.00 85.81 107 LEU A C 1
ATOM 797 O O . LEU A 1 107 ? -5.501 -1.280 -12.237 1.00 85.81 107 LEU A O 1
ATOM 801 N N . GLY A 1 108 ? -5.482 -1.613 -10.018 1.00 83.94 108 GLY A N 1
ATOM 802 C CA . GLY A 1 108 ? -5.733 -0.220 -9.693 1.00 83.94 108 GLY A CA 1
ATOM 803 C C . GLY A 1 108 ? -7.163 0.255 -9.930 1.00 83.94 108 GLY A C 1
ATOM 804 O O . GLY A 1 108 ? -7.401 1.455 -10.074 1.00 83.94 108 GLY A O 1
ATOM 805 N N . SER A 1 109 ? -8.117 -0.670 -10.015 1.00 86.19 109 SER A N 1
ATOM 806 C CA . SER A 1 109 ? -9.528 -0.343 -10.201 1.00 86.19 109 SER A CA 1
ATOM 807 C C . SER A 1 109 ? -10.244 -0.085 -8.870 1.00 86.19 109 SER A C 1
ATOM 809 O O . SER A 1 109 ? -9.742 -0.356 -7.781 1.00 86.19 109 SER A O 1
ATOM 811 N N . GLY A 1 110 ? -11.464 0.450 -8.946 1.00 91.94 110 GLY A N 1
ATOM 812 C CA . GLY A 1 110 ? -12.252 0.779 -7.760 1.00 91.94 110 GLY A CA 1
ATOM 813 C C . GLY A 1 110 ? -11.739 2.029 -7.044 1.00 91.94 110 GLY A C 1
ATOM 814 O O . GLY A 1 110 ? -11.388 3.021 -7.682 1.00 91.94 110 GLY A O 1
ATOM 815 N N . THR A 1 111 ? -11.756 2.005 -5.714 1.00 94.88 111 THR A N 1
ATOM 816 C CA . THR A 1 111 ? -11.296 3.125 -4.890 1.00 94.88 111 THR A CA 1
ATOM 817 C C . THR A 1 111 ? -9.788 3.053 -4.720 1.00 94.88 111 THR A C 1
ATOM 819 O O . THR A 1 111 ? -9.277 2.054 -4.218 1.00 94.88 111 THR A O 1
ATOM 822 N N . VAL A 1 112 ? -9.088 4.131 -5.069 1.00 95.44 112 VAL A N 1
ATOM 823 C CA . VAL A 1 112 ? -7.672 4.310 -4.735 1.00 95.44 112 VAL A CA 1
ATOM 824 C C . VAL A 1 112 ? -7.567 4.808 -3.298 1.00 95.44 112 VAL A C 1
ATOM 826 O O . VAL A 1 112 ? -8.011 5.914 -2.990 1.00 95.44 112 VAL A O 1
ATOM 829 N N . TYR A 1 113 ? -6.996 3.993 -2.413 1.00 96.81 113 TYR A N 1
ATOM 830 C CA . TYR A 1 113 ? -6.798 4.350 -1.009 1.00 96.81 113 TYR A CA 1
ATOM 831 C C . TYR A 1 113 ? -5.542 5.200 -0.811 1.00 96.81 113 TYR A C 1
ATOM 833 O O . TYR A 1 113 ? -5.572 6.191 -0.085 1.00 96.81 113 TYR A O 1
ATOM 841 N N . ALA A 1 114 ? -4.443 4.816 -1.460 1.00 97.50 114 ALA A N 1
ATOM 842 C CA . ALA A 1 114 ? -3.179 5.540 -1.441 1.00 97.50 114 ALA A CA 1
ATOM 843 C C . ALA A 1 114 ? -2.356 5.196 -2.683 1.00 97.50 114 ALA A C 1
ATOM 845 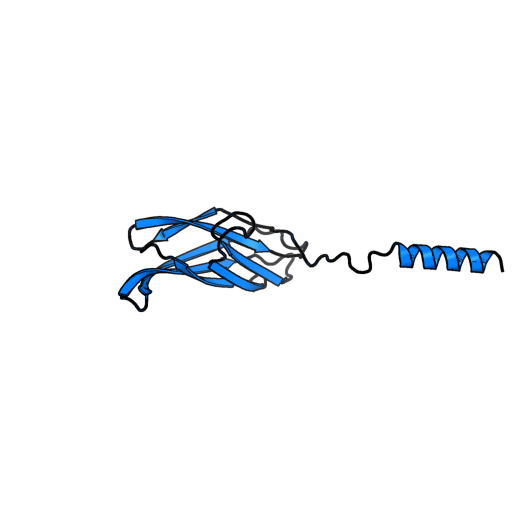O O . ALA A 1 114 ? -2.469 4.096 -3.215 1.00 97.50 114 ALA A O 1
ATOM 846 N N . GLN A 1 115 ? -1.501 6.121 -3.107 1.00 95.81 115 GLN A N 1
ATOM 847 C CA . GLN A 1 115 ? -0.518 5.898 -4.165 1.00 95.81 115 GLN A CA 1
ATOM 848 C C . GLN A 1 115 ? 0.732 6.738 -3.902 1.00 95.81 115 GLN A C 1
ATOM 850 O O . GLN A 1 115 ? 0.630 7.832 -3.337 1.00 95.81 115 GLN A O 1
ATOM 855 N N . ALA A 1 116 ? 1.898 6.244 -4.304 1.00 96.38 116 ALA A N 1
ATOM 856 C CA . ALA A 1 116 ? 3.157 6.956 -4.151 1.00 96.38 116 ALA A CA 1
ATOM 857 C C . ALA A 1 116 ? 4.200 6.485 -5.167 1.00 96.38 116 ALA A C 1
ATOM 859 O O . ALA A 1 116 ? 4.298 5.303 -5.487 1.00 96.38 116 ALA A O 1
ATOM 860 N N . ASP A 1 117 ? 5.029 7.423 -5.619 1.00 95.25 117 ASP A N 1
ATOM 861 C CA . ASP A 1 117 ? 6.216 7.108 -6.407 1.00 95.25 117 ASP A CA 1
ATOM 862 C C . ASP A 1 117 ? 7.405 6.799 -5.493 1.00 95.25 117 ASP A C 1
ATOM 864 O O . ASP A 1 117 ? 7.620 7.444 -4.462 1.00 95.25 117 ASP A O 1
ATOM 868 N N . GLY A 1 118 ? 8.229 5.847 -5.916 1.00 94.25 118 GLY A N 1
ATOM 869 C CA . GLY A 1 118 ? 9.395 5.405 -5.171 1.00 94.25 118 GLY A CA 1
ATOM 870 C C . GLY A 1 118 ? 10.512 4.863 -6.050 1.00 94.25 118 GLY A C 1
ATOM 871 O O . GLY A 1 118 ? 10.559 5.058 -7.269 1.00 94.25 118 GLY A O 1
ATOM 872 N N . TRP A 1 119 ? 11.442 4.171 -5.398 1.00 94.31 119 TRP A N 1
ATOM 873 C CA . TRP A 1 119 ? 12.560 3.504 -6.051 1.00 94.31 119 TRP A CA 1
ATOM 874 C C . TRP A 1 119 ? 12.705 2.082 -5.531 1.00 94.31 119 TRP A C 1
ATOM 876 O O . TRP A 1 119 ? 12.678 1.848 -4.323 1.00 94.31 119 TRP A O 1
ATOM 886 N N . SER A 1 120 ? 12.968 1.146 -6.439 1.00 93.38 120 SER A N 1
ATOM 887 C CA . SER A 1 120 ? 13.341 -0.220 -6.083 1.00 93.38 120 SER A CA 1
ATOM 888 C C . SER A 1 120 ? 14.549 -0.230 -5.133 1.00 93.38 120 SER A C 1
ATOM 890 O O . SER A 1 120 ? 15.463 0.595 -5.263 1.00 93.38 120 SER A O 1
ATOM 892 N N . GLY A 1 121 ? 14.604 -1.191 -4.220 1.00 93.69 121 GLY A N 1
ATOM 893 C CA . GLY A 1 121 ? 15.602 -1.270 -3.159 1.00 93.69 121 GLY A CA 1
ATOM 894 C C . GLY A 1 121 ? 15.304 -0.362 -1.969 1.00 93.69 121 GLY A C 1
ATOM 895 O O . GLY A 1 121 ? 16.097 -0.326 -1.028 1.00 93.69 121 GLY A O 1
ATOM 896 N N . GLN A 1 122 ? 14.190 0.366 -2.000 1.00 95.25 122 GLN A N 1
ATOM 897 C CA . GLN A 1 122 ? 13.665 1.146 -0.890 1.00 95.25 122 GLN A CA 1
ATOM 898 C C . GLN A 1 122 ? 12.213 0.754 -0.661 1.00 95.25 122 GLN A C 1
ATOM 900 O O . GLN A 1 122 ? 11.546 0.242 -1.557 1.00 95.25 122 GLN A O 1
ATOM 905 N N . SER A 1 123 ? 11.743 0.966 0.561 1.00 96.25 123 SER A N 1
ATOM 906 C CA . SER A 1 123 ? 10.347 0.720 0.872 1.00 96.25 123 SER A CA 1
ATOM 907 C C . SER A 1 123 ? 9.518 1.970 0.662 1.00 96.25 123 SER A C 1
ATOM 909 O O . SER A 1 123 ? 9.876 3.038 1.165 1.00 96.25 123 SER A O 1
ATOM 911 N N . VAL A 1 124 ? 8.410 1.811 -0.046 1.00 97.12 124 VAL A N 1
ATOM 912 C CA . VAL A 1 124 ? 7.397 2.843 -0.238 1.00 97.12 124 VAL A CA 1
ATOM 913 C C . VAL A 1 124 ? 6.333 2.668 0.837 1.00 97.12 124 VAL A C 1
ATOM 915 O O . VAL A 1 124 ? 5.921 1.550 1.138 1.00 97.12 124 VAL A O 1
ATOM 918 N N . HIS A 1 125 ? 5.938 3.778 1.458 1.00 97.75 125 HIS A N 1
ATOM 919 C CA . HIS A 1 125 ? 4.918 3.808 2.500 1.00 97.75 125 HIS A CA 1
ATOM 920 C C . HIS A 1 125 ? 3.629 4.411 1.946 1.00 97.75 125 HIS A C 1
ATOM 922 O O . HIS A 1 125 ? 3.605 5.573 1.537 1.00 97.75 125 HIS A O 1
ATOM 928 N N . LEU A 1 126 ? 2.556 3.631 1.985 1.00 97.75 126 LEU A N 1
ATOM 929 C CA . LEU A 1 126 ? 1.215 3.992 1.553 1.00 97.75 126 LEU A CA 1
ATOM 930 C C . LEU A 1 126 ? 0.318 4.071 2.785 1.00 97.75 126 LEU A C 1
ATOM 932 O O . LEU A 1 126 ? -0.056 3.060 3.381 1.00 97.75 126 LEU A O 1
ATOM 936 N N . ARG A 1 127 ? 0.004 5.303 3.191 1.00 98.00 127 ARG A N 1
ATOM 937 C CA . ARG A 1 127 ? -0.800 5.588 4.382 1.00 98.00 127 ARG A CA 1
ATOM 938 C C . ARG A 1 127 ? -2.213 5.968 3.988 1.00 98.00 127 ARG A C 1
ATOM 940 O O . ARG A 1 127 ? -2.400 6.926 3.243 1.00 98.00 127 ARG A O 1
ATOM 947 N N . PHE A 1 128 ? -3.190 5.251 4.524 1.00 97.62 128 PHE A N 1
ATOM 948 C CA . PHE A 1 128 ? -4.604 5.471 4.234 1.00 97.62 128 PHE A CA 1
ATOM 949 C C . PHE A 1 128 ? -5.481 5.095 5.425 1.00 97.62 128 PHE A C 1
ATOM 951 O O . PHE A 1 128 ? -5.022 4.494 6.398 1.00 97.62 128 PHE A O 1
ATOM 958 N N . THR A 1 129 ? -6.758 5.463 5.352 1.00 97.38 129 THR A N 1
ATOM 959 C CA . THR A 1 129 ? -7.766 5.063 6.331 1.00 97.38 129 THR A CA 1
ATOM 960 C C . THR A 1 129 ? -8.847 4.212 5.681 1.00 97.38 129 THR A C 1
ATOM 962 O O . THR A 1 129 ? -9.232 4.414 4.530 1.00 97.38 129 THR A O 1
ATOM 965 N N . LEU A 1 130 ? -9.345 3.245 6.441 1.00 96.50 130 LEU A N 1
ATOM 966 C CA . LEU A 1 130 ? -10.503 2.431 6.113 1.00 96.50 130 LEU A CA 1
ATOM 967 C C . LEU A 1 130 ? -11.646 2.834 7.041 1.00 96.50 130 LEU A C 1
ATOM 969 O O . LEU A 1 130 ? -11.457 2.986 8.249 1.00 96.50 130 LEU A O 1
ATOM 973 N N . SER A 1 131 ? -12.852 2.949 6.489 1.00 94.12 131 SER A N 1
ATOM 974 C CA . SER A 1 131 ? -14.069 3.236 7.259 1.00 94.12 131 SER A CA 1
ATOM 975 C C . SER A 1 131 ? -14.484 2.093 8.195 1.00 94.12 131 SER A C 1
ATOM 977 O O . SER A 1 131 ? -15.426 2.244 8.966 1.00 94.12 131 SER A O 1
ATOM 979 N N . THR A 1 132 ? -13.814 0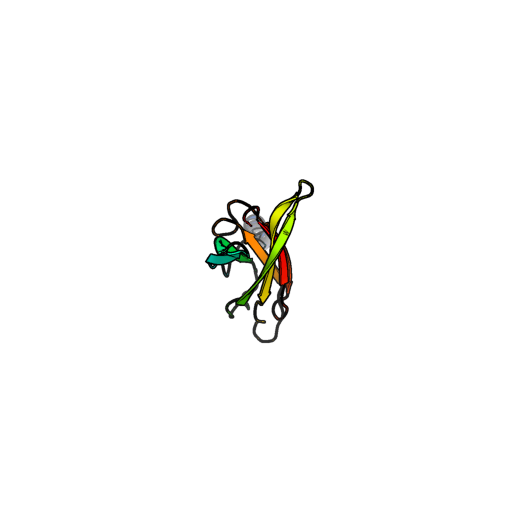.943 8.113 1.00 91.44 132 THR A N 1
ATOM 980 C CA . THR A 1 132 ? -14.057 -0.233 8.951 1.00 91.44 132 THR A CA 1
ATOM 981 C C . THR A 1 132 ? -13.103 -0.221 10.158 1.00 91.44 132 THR A C 1
ATOM 983 O O . THR A 1 132 ? -11.892 -0.137 9.945 1.00 91.44 132 THR A O 1
ATOM 986 N N . PRO A 1 133 ? -13.608 -0.278 11.405 1.00 85.25 133 PRO A N 1
ATOM 987 C CA . PRO A 1 133 ? -12.816 -0.133 12.637 1.00 85.25 133 PRO A CA 1
ATOM 988 C C . PRO A 1 133 ? -12.155 -1.410 13.170 1.00 85.25 133 PRO A C 1
ATOM 990 O O . PRO A 1 133 ? -12.408 -2.504 12.622 1.00 85.25 133 PRO A O 1
#

Radius of gyration: 22.16 Å; chains: 1; bounding box: 40×24×76 Å

Secondary structure (DSSP, 8-state):
-HHHHHHHHHHHHHHHHS-TT--TTS--EEE--EEEEE-TTS-EEEEEEEEE---TT--SPPEEEEEEEEEE-TTS-EEEEEEEEEEPPPSSS---EEEEEEEEEGGGEEEEEEEEEEETTSEEEEEEEES--

Foldseek 3Di:
DVVVVVVVVVVVVCVVPPPPDPPLVDDDQVAWDWDWDQAPVRDTATKIKTKTDSDPQQPDDKDKDKDWDWDADPVGQIKIKMWMKIARAGGPPDKGKIKIWIASDTRRDHDTFFIDIDIHVDIDITIGMGSPD

pLDDT: mean 85.81, std 15.2, range [40.47, 98.44]

Sequence (133 aa):
MKRVVVAAALAAGILLCSPTSAGAWATYCDWDPLVLIVTPGGHVVPVYDSVWTASPLSLGLPLESYTATRVYDPAGHPQTAVDMKIYTPTGLLLRYKVHDMVTSGLLGSGTVYAQADGWSGQSVHLRFTLSTP